Protein AF-A0A351KXT5-F1 (afdb_monomer_lite)

pLDDT: mean 73.85, std 16.37, range [39.62, 94.12]

Sequence (131 aa):
LTTNKRGELMVVEDRQKQLNLEVGDETGFSTGLQVPLRREYKAIRRGQIAEMMVMSNKPDLSRINKVSDIFIPDLDLWVSDYPYLRRDEFADISRELQPAPEREREPRRGKRYSKGDAARTRKPRTTEENW

Structure (mmCIF, N/CA/C/O backbone):
data_AF-A0A351KXT5-F1
#
_entry.id   AF-A0A351KXT5-F1
#
loop_
_atom_site.group_PDB
_atom_site.id
_atom_site.type_symbol
_atom_site.label_atom_id
_atom_site.label_alt_id
_atom_site.label_comp_id
_atom_site.label_asym_id
_atom_site.label_entity_id
_atom_site.label_seq_id
_atom_site.pdbx_PDB_ins_code
_atom_site.Cartn_x
_atom_site.Cartn_y
_atom_site.Cartn_z
_atom_site.occupancy
_atom_site.B_iso_or_equiv
_atom_site.auth_seq_id
_atom_site.auth_comp_id
_atom_site.auth_asym_id
_atom_site.auth_atom_id
_atom_site.pdbx_PDB_model_num
ATOM 1 N N . LEU A 1 1 ? -31.866 1.186 -1.141 1.00 54.69 1 LEU A N 1
ATOM 2 C CA . LEU A 1 1 ? -33.074 1.591 -0.385 1.00 54.69 1 LEU A CA 1
ATOM 3 C C . LEU A 1 1 ? -33.848 0.326 -0.087 1.00 54.69 1 LEU A C 1
ATOM 5 O O . LEU A 1 1 ? -34.100 -0.421 -1.024 1.00 54.69 1 LEU A O 1
ATOM 9 N N . THR A 1 2 ? -34.135 0.043 1.179 1.00 68.44 2 THR A N 1
ATOM 10 C CA . THR A 1 2 ? -34.960 -1.114 1.550 1.00 68.44 2 THR A CA 1
ATOM 11 C C . THR A 1 2 ? -36.262 -0.591 2.138 1.00 68.44 2 THR A C 1
ATOM 13 O O . THR A 1 2 ? -36.244 0.395 2.869 1.00 68.44 2 THR A O 1
ATOM 16 N N . THR A 1 3 ? -37.395 -1.193 1.800 1.00 57.78 3 THR A N 1
ATOM 17 C CA . THR A 1 3 ? -38.702 -0.745 2.297 1.00 57.78 3 THR A CA 1
ATOM 18 C C . THR A 1 3 ? -39.089 -1.601 3.495 1.00 57.78 3 THR A C 1
ATOM 20 O O . THR A 1 3 ? -39.014 -2.829 3.428 1.00 57.78 3 THR A O 1
ATOM 23 N N . ASN A 1 4 ? -39.473 -0.981 4.614 1.00 73.81 4 ASN A N 1
ATOM 24 C CA . ASN A 1 4 ? -39.941 -1.745 5.773 1.00 73.81 4 ASN A CA 1
ATOM 25 C C . ASN A 1 4 ? -41.344 -2.339 5.512 1.00 73.81 4 ASN A C 1
ATOM 27 O O . ASN A 1 4 ? -42.015 -1.995 4.540 1.00 73.81 4 ASN A O 1
ATOM 31 N N . LYS A 1 5 ? -41.834 -3.216 6.401 1.00 78.12 5 LYS A N 1
ATOM 32 C CA . LYS A 1 5 ? -43.159 -3.866 6.264 1.00 78.12 5 LYS A CA 1
ATOM 33 C C . LYS A 1 5 ? -44.354 -2.888 6.231 1.00 78.12 5 LYS A C 1
ATOM 35 O O . LYS A 1 5 ? -45.479 -3.336 6.043 1.00 78.12 5 LYS A O 1
ATOM 40 N N . ARG A 1 6 ? -44.129 -1.586 6.443 1.00 79.62 6 ARG A N 1
ATOM 41 C CA . ARG A 1 6 ? -45.138 -0.515 6.427 1.00 79.62 6 ARG A CA 1
ATOM 42 C C . ARG A 1 6 ? -45.055 0.386 5.188 1.00 79.62 6 ARG A C 1
ATOM 44 O O . ARG A 1 6 ? -45.843 1.316 5.086 1.00 79.62 6 ARG A O 1
ATOM 51 N N . GLY A 1 7 ? -44.156 0.110 4.241 1.00 72.00 7 GLY A N 1
ATOM 52 C CA . GLY A 1 7 ? -44.049 0.890 3.002 1.00 72.00 7 GLY A CA 1
ATOM 53 C C . GLY A 1 7 ? -43.153 2.128 3.100 1.00 72.00 7 GLY A C 1
ATOM 54 O O . GLY A 1 7 ? -43.088 2.902 2.149 1.00 72.00 7 GLY A O 1
ATOM 55 N N . GLU A 1 8 ? -42.439 2.322 4.211 1.00 82.00 8 GLU A N 1
ATOM 56 C CA . GLU A 1 8 ? -41.533 3.460 4.379 1.00 82.00 8 GLU A CA 1
ATOM 57 C C . GLU A 1 8 ? -40.159 3.143 3.778 1.00 82.00 8 GLU A C 1
ATOM 59 O O . GLU A 1 8 ? -39.590 2.067 4.008 1.00 82.00 8 GLU A O 1
ATOM 64 N N . LEU A 1 9 ? -39.614 4.097 3.020 1.00 74.88 9 LEU A N 1
ATOM 65 C CA . LEU A 1 9 ? -38.265 4.019 2.471 1.00 74.88 9 LEU A CA 1
ATOM 66 C C . LEU A 1 9 ? -37.244 4.109 3.606 1.00 74.88 9 LEU A C 1
ATOM 68 O O . LEU A 1 9 ? -37.090 5.149 4.242 1.00 74.88 9 LEU A O 1
ATOM 72 N N . MET A 1 10 ? -36.511 3.024 3.828 1.00 74.31 10 MET A N 1
ATOM 73 C CA . MET A 1 10 ? -35.410 2.978 4.776 1.00 74.31 10 MET A CA 1
ATOM 74 C C . MET A 1 10 ? -34.086 3.085 4.005 1.00 74.31 10 MET A C 1
ATOM 76 O O . MET A 1 10 ? -33.745 2.255 3.148 1.00 74.31 10 MET A O 1
ATOM 80 N N . VAL A 1 11 ? -33.332 4.147 4.290 1.00 71.38 11 VAL A N 1
ATOM 81 C CA . VAL A 1 11 ? -31.944 4.295 3.843 1.00 71.38 11 VAL A CA 1
ATOM 82 C C . VAL A 1 11 ? -31.084 3.477 4.801 1.00 71.38 11 VAL A C 1
ATOM 84 O O . VAL A 1 11 ? -30.852 3.883 5.934 1.00 71.38 11 VAL A O 1
ATOM 87 N N . VAL A 1 12 ? -30.655 2.294 4.366 1.00 70.94 12 VAL A N 1
ATOM 88 C CA . VAL A 1 12 ? -29.655 1.504 5.091 1.00 70.94 12 VAL A CA 1
ATOM 89 C C . VAL A 1 12 ? -28.292 1.913 4.550 1.00 70.94 12 VAL A C 1
ATOM 91 O O . VAL A 1 12 ? -27.997 1.673 3.380 1.00 70.94 12 VAL A O 1
ATOM 94 N N . GLU A 1 13 ? -27.498 2.579 5.382 1.00 65.19 13 GLU A N 1
ATOM 95 C CA . GLU A 1 13 ? -26.124 2.963 5.066 1.00 65.19 13 GLU A CA 1
ATOM 96 C C . GLU A 1 13 ? -25.174 1.859 5.559 1.00 65.19 13 GLU A C 1
ATOM 98 O O . GLU A 1 13 ? -25.046 1.643 6.764 1.00 65.19 13 GLU A O 1
ATOM 103 N N . ASP A 1 14 ? -24.525 1.140 4.638 1.00 69.00 14 ASP A N 1
ATOM 104 C CA . ASP A 1 14 ? -23.495 0.147 4.970 1.00 69.00 14 ASP A CA 1
ATOM 105 C C . ASP A 1 14 ? -22.116 0.822 5.007 1.00 69.00 14 ASP A C 1
ATOM 107 O O . ASP A 1 14 ? -21.494 1.086 3.976 1.00 69.00 14 ASP A O 1
ATOM 111 N N . ARG A 1 15 ? -21.651 1.164 6.214 1.00 74.44 15 ARG A N 1
ATOM 112 C CA . ARG A 1 15 ? -20.331 1.774 6.425 1.00 74.44 15 ARG A CA 1
ATOM 113 C C . ARG A 1 15 ? -19.273 0.696 6.623 1.00 74.44 15 ARG A C 1
ATOM 115 O O . ARG A 1 15 ? -19.028 0.249 7.746 1.00 74.44 15 ARG A O 1
ATOM 122 N N . GLN A 1 16 ? -18.578 0.340 5.549 1.00 77.31 16 GLN A N 1
ATOM 123 C CA . GLN A 1 16 ? -17.414 -0.540 5.626 1.00 77.31 16 GLN A CA 1
ATOM 124 C C . GLN A 1 16 ? -16.145 0.241 5.985 1.00 77.31 16 GLN A C 1
ATOM 126 O O . GLN A 1 16 ? -15.812 1.250 5.364 1.00 77.31 16 GLN A O 1
ATOM 131 N N . LYS A 1 17 ? -15.400 -0.243 6.985 1.00 85.88 17 LYS A N 1
ATOM 132 C CA . LYS A 1 17 ? -14.074 0.300 7.306 1.00 85.88 17 LYS A CA 1
ATOM 133 C C . LYS A 1 17 ? -13.072 -0.173 6.258 1.00 85.88 17 LYS A C 1
ATOM 135 O O . LYS A 1 17 ? -12.915 -1.374 6.063 1.00 85.88 17 LYS A O 1
ATOM 140 N N . GLN A 1 18 ? -12.383 0.774 5.635 1.00 89.25 18 GLN A N 1
ATOM 141 C CA . GLN A 1 18 ? -11.336 0.530 4.646 1.00 89.25 18 GLN A CA 1
ATOM 142 C C . GLN A 1 18 ? -9.967 0.887 5.238 1.00 89.25 18 GLN A C 1
ATOM 144 O O . GLN A 1 18 ? -9.854 1.790 6.070 1.00 89.25 18 GLN A O 1
ATOM 149 N N . LEU A 1 19 ? -8.937 0.169 4.811 1.00 89.94 19 LEU A N 1
ATOM 150 C CA . LEU A 1 19 ? -7.534 0.494 5.012 1.00 89.94 19 LEU A CA 1
ATOM 151 C C . LEU A 1 19 ? -6.996 1.098 3.716 1.00 89.94 19 LEU A C 1
ATOM 153 O O . LEU A 1 19 ? -7.136 0.483 2.662 1.00 89.94 19 LEU A O 1
ATOM 157 N N . ASN A 1 20 ? -6.351 2.259 3.812 1.00 91.44 20 ASN A N 1
ATOM 158 C CA . ASN A 1 20 ? -5.627 2.868 2.701 1.00 91.44 20 ASN A CA 1
ATOM 159 C C . ASN A 1 20 ? -4.132 2.654 2.935 1.00 91.44 20 ASN A C 1
ATOM 161 O O . ASN A 1 20 ? -3.590 3.155 3.924 1.00 91.44 20 ASN A O 1
ATOM 165 N N . LEU A 1 21 ? -3.485 1.909 2.047 1.00 91.12 21 LEU A N 1
ATOM 166 C CA . LEU A 1 21 ? -2.037 1.763 2.016 1.00 91.12 21 LEU A CA 1
ATOM 167 C C . LEU A 1 21 ? -1.481 2.596 0.879 1.00 91.12 21 LEU A C 1
ATOM 169 O O . LEU A 1 21 ? -1.996 2.541 -0.231 1.00 91.12 21 LEU A O 1
ATOM 173 N N . GLU A 1 22 ? -0.427 3.342 1.171 1.00 91.88 22 GLU A N 1
ATOM 174 C CA . GLU A 1 22 ? 0.371 4.052 0.184 1.00 91.88 22 GLU A CA 1
ATOM 175 C C . GLU A 1 22 ? 1.776 3.473 0.251 1.00 91.88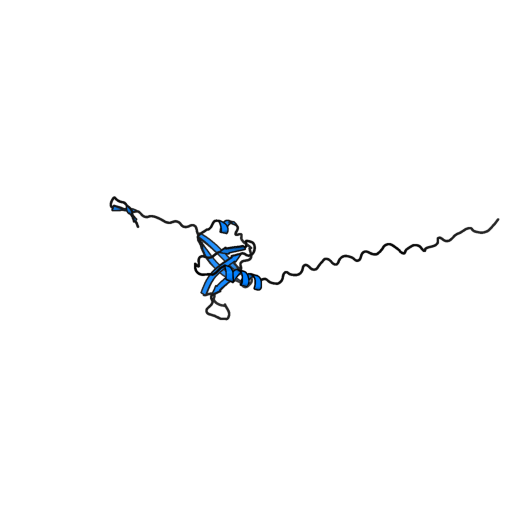 22 GLU A C 1
ATOM 177 O O . GLU A 1 22 ? 2.365 3.385 1.332 1.00 91.88 22 GLU A O 1
ATOM 182 N N . VAL A 1 23 ? 2.275 3.032 -0.896 1.00 90.44 23 VAL A N 1
ATOM 183 C CA . VAL A 1 23 ? 3.614 2.476 -1.045 1.00 90.44 23 VAL A CA 1
ATOM 184 C C . VAL A 1 23 ? 4.334 3.314 -2.080 1.00 90.44 23 VAL A C 1
ATOM 186 O O . VAL A 1 23 ? 3.767 3.643 -3.123 1.00 90.44 23 VAL A O 1
ATOM 189 N N . GLY A 1 24 ? 5.576 3.662 -1.782 1.00 89.38 24 GLY A N 1
ATOM 190 C CA . GLY A 1 24 ? 6.448 4.327 -2.727 1.00 89.38 24 GLY A CA 1
ATOM 191 C C . GLY A 1 24 ? 7.860 3.787 -2.642 1.00 89.38 24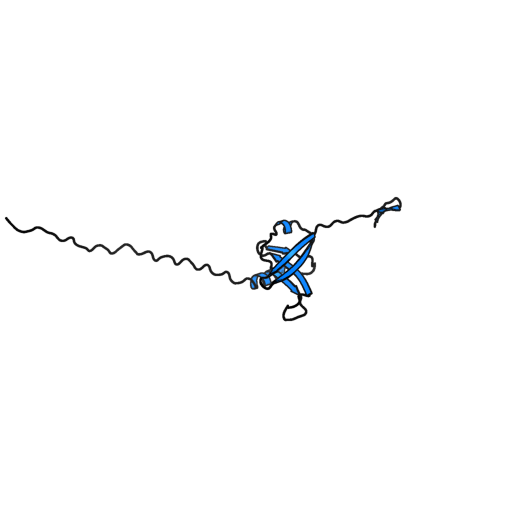 GLY A C 1
ATOM 192 O O . GLY A 1 24 ? 8.217 3.113 -1.674 1.00 89.38 24 GLY A O 1
ATOM 193 N N . ASP A 1 25 ? 8.637 4.081 -3.673 1.00 87.94 25 ASP A N 1
ATOM 194 C CA . ASP A 1 25 ? 10.039 3.703 -3.766 1.00 87.94 25 ASP A CA 1
ATOM 195 C C . ASP A 1 25 ? 10.961 4.931 -3.807 1.00 87.94 25 ASP A C 1
ATOM 197 O O . ASP A 1 25 ? 10.527 6.087 -3.791 1.00 87.94 25 ASP A O 1
ATOM 201 N N . GLU A 1 26 ? 12.265 4.674 -3.851 1.00 88.25 26 GLU A N 1
ATOM 202 C CA . GLU A 1 26 ? 13.298 5.713 -3.889 1.00 88.25 26 GLU A CA 1
ATOM 203 C C . GLU A 1 26 ? 13.354 6.462 -5.231 1.00 88.25 26 GLU A C 1
ATOM 205 O O . GLU A 1 26 ? 13.948 7.537 -5.316 1.00 88.25 26 GLU A O 1
ATOM 210 N N . THR A 1 27 ? 12.726 5.929 -6.284 1.00 84.06 27 THR A N 1
ATOM 211 C CA . THR A 1 27 ? 12.690 6.546 -7.619 1.00 84.06 27 THR A CA 1
ATOM 212 C C . THR A 1 27 ? 11.597 7.609 -7.746 1.00 84.06 27 THR A C 1
ATOM 214 O O . THR A 1 27 ? 11.556 8.343 -8.735 1.00 84.06 27 THR A O 1
ATOM 217 N N . GLY A 1 28 ? 10.739 7.728 -6.726 1.00 82.44 28 GLY A N 1
ATOM 218 C CA . GLY A 1 28 ? 9.604 8.645 -6.699 1.00 82.44 28 GLY A CA 1
ATOM 219 C C . GLY A 1 28 ? 8.310 8.035 -7.237 1.00 82.44 28 GLY A C 1
ATOM 220 O O . GLY A 1 28 ? 7.335 8.764 -7.429 1.00 82.44 28 GLY A O 1
ATOM 221 N N . PHE A 1 29 ? 8.267 6.721 -7.476 1.00 84.19 29 PHE A N 1
ATOM 222 C CA . PHE A 1 29 ? 7.013 6.025 -7.735 1.00 84.19 29 PHE A CA 1
ATOM 223 C C . PHE A 1 29 ? 6.188 5.975 -6.447 1.00 84.19 29 PHE A C 1
ATOM 225 O O . PHE A 1 29 ? 6.712 5.669 -5.377 1.00 84.19 29 PHE A O 1
ATOM 232 N N . SER A 1 30 ? 4.888 6.255 -6.547 1.00 87.38 30 SER A N 1
ATOM 233 C CA . SER A 1 30 ? 3.938 6.041 -5.460 1.00 87.38 30 SER A CA 1
ATOM 234 C C . SER A 1 30 ? 2.631 5.464 -5.985 1.00 87.38 30 SER A C 1
ATOM 236 O O . SER A 1 30 ? 2.161 5.782 -7.082 1.00 87.38 30 SER A O 1
ATOM 238 N N . THR A 1 31 ? 2.036 4.574 -5.202 1.00 87.12 31 THR A N 1
ATOM 239 C CA . THR A 1 31 ? 0.762 3.950 -5.534 1.00 87.12 31 THR A CA 1
ATOM 240 C C . THR A 1 31 ? -0.022 3.605 -4.276 1.00 87.12 31 THR A C 1
ATOM 242 O O . THR A 1 31 ? 0.540 3.435 -3.192 1.00 87.12 31 THR A O 1
ATOM 245 N N . GLY A 1 32 ? -1.343 3.535 -4.421 1.00 87.94 32 GLY A N 1
ATOM 246 C CA . GLY A 1 32 ? -2.268 3.297 -3.324 1.00 87.94 32 GLY A CA 1
ATOM 247 C C . GLY A 1 32 ? -3.078 2.024 -3.522 1.00 87.94 32 GLY A C 1
ATOM 248 O O . GLY A 1 32 ? -3.530 1.741 -4.632 1.00 87.94 32 GLY A O 1
ATOM 249 N N . LEU A 1 33 ? -3.316 1.294 -2.434 1.00 87.94 33 LEU A N 1
ATOM 250 C CA . LEU A 1 33 ? -4.251 0.175 -2.387 1.00 87.94 33 LEU A CA 1
ATOM 251 C C . LEU A 1 33 ? -5.267 0.404 -1.266 1.00 87.94 33 LEU A C 1
ATOM 253 O O . LEU A 1 33 ? -4.898 0.647 -0.114 1.00 87.94 33 LEU A O 1
ATOM 257 N N . GLN A 1 34 ? -6.550 0.314 -1.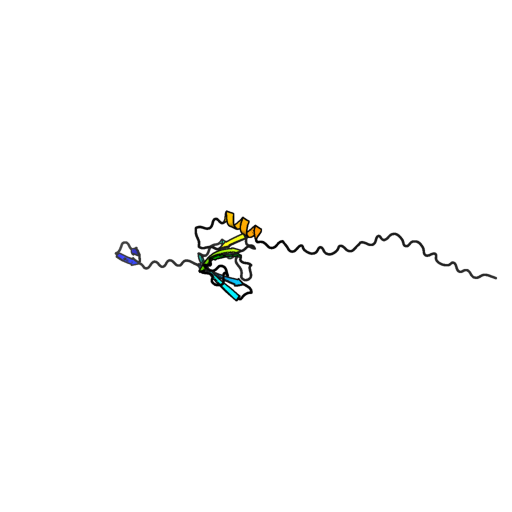608 1.00 89.69 34 GLN A N 1
ATOM 258 C CA . GLN A 1 34 ? -7.644 0.391 -0.650 1.00 89.69 34 GLN A CA 1
ATOM 259 C C . GLN A 1 34 ? -8.264 -0.992 -0.478 1.00 89.69 34 GLN A C 1
ATOM 261 O O . GLN A 1 34 ? -8.715 -1.590 -1.448 1.00 89.69 34 GLN A O 1
ATOM 266 N N . VAL A 1 35 ? -8.288 -1.497 0.754 1.00 89.19 35 VAL A N 1
ATOM 267 C CA . VAL A 1 35 ? -8.836 -2.825 1.060 1.00 89.19 35 VAL A CA 1
ATOM 268 C C . VAL A 1 35 ? -9.758 -2.788 2.276 1.00 89.19 35 VAL A C 1
ATOM 270 O O . VAL A 1 35 ? -9.534 -1.988 3.191 1.00 89.19 35 VAL A O 1
ATOM 273 N N . PRO A 1 36 ? -10.746 -3.695 2.380 1.00 89.25 36 PRO A N 1
ATOM 274 C CA . PRO A 1 36 ? -11.545 -3.823 3.592 1.00 89.25 36 PRO A CA 1
ATOM 275 C C . PRO A 1 36 ? -10.659 -4.099 4.811 1.00 89.25 36 PRO A C 1
ATOM 277 O O . PRO A 1 36 ? -9.792 -4.975 4.781 1.00 89.25 36 PRO A O 1
ATOM 280 N N . LEU A 1 37 ? -10.881 -3.370 5.904 1.00 89.12 37 LEU A N 1
ATOM 281 C CA . LEU A 1 37 ? -10.075 -3.490 7.115 1.00 89.12 37 LEU A CA 1
ATOM 282 C C . LEU A 1 37 ? -10.284 -4.862 7.775 1.00 89.12 37 LEU A C 1
ATOM 284 O O . LEU A 1 37 ? -11.381 -5.179 8.241 1.00 89.12 37 LEU A O 1
ATOM 288 N N . ARG A 1 38 ? -9.208 -5.647 7.886 1.00 89.56 38 ARG A N 1
ATOM 289 C CA . ARG A 1 38 ? -9.176 -6.935 8.598 1.00 89.56 38 ARG A CA 1
ATOM 290 C C . ARG A 1 38 ? -8.429 -6.821 9.921 1.00 89.56 38 ARG A C 1
ATOM 292 O O . ARG A 1 38 ? -7.685 -5.869 10.155 1.00 89.56 38 ARG A O 1
ATOM 299 N N . ARG A 1 39 ? -8.636 -7.792 10.817 1.00 89.88 39 ARG A N 1
ATOM 300 C CA . ARG A 1 39 ? -7.946 -7.815 12.117 1.00 89.88 39 ARG A CA 1
ATOM 301 C C . ARG A 1 39 ? -6.442 -8.005 11.950 1.00 89.88 39 ARG A C 1
ATOM 303 O O . ARG A 1 39 ? -5.701 -7.338 12.667 1.00 89.88 39 ARG A O 1
ATOM 310 N N . GLU A 1 40 ? -6.016 -8.843 11.003 1.00 89.25 40 GLU A N 1
ATOM 311 C CA . GLU A 1 40 ? -4.592 -9.071 10.717 1.00 89.25 40 GLU A CA 1
ATOM 312 C C . GLU A 1 40 ? -3.858 -7.776 10.323 1.00 89.25 40 GLU A C 1
ATOM 314 O O . GLU A 1 40 ? -2.714 -7.558 10.711 1.00 89.25 40 GLU A O 1
ATOM 319 N N . TYR A 1 41 ? -4.543 -6.850 9.643 1.00 91.94 41 TYR A N 1
ATOM 320 C CA . TYR A 1 41 ? -3.942 -5.607 9.148 1.00 91.94 41 TYR A CA 1
ATOM 321 C C . TYR A 1 41 ? -3.592 -4.593 10.251 1.00 91.94 41 TYR A C 1
ATOM 323 O O . TYR A 1 41 ? -2.952 -3.581 9.982 1.00 91.94 41 TYR A O 1
ATOM 331 N N . LYS A 1 42 ? -3.973 -4.843 11.511 1.00 91.12 42 LYS A N 1
ATOM 332 C CA . LYS A 1 42 ? -3.647 -3.955 12.643 1.00 91.12 42 LYS A CA 1
ATOM 333 C C . LYS A 1 42 ? -2.152 -3.869 12.952 1.00 91.12 42 LYS A C 1
ATOM 335 O O . LYS A 1 42 ? -1.739 -2.923 13.618 1.00 91.12 42 LYS A O 1
ATOM 340 N N . ALA A 1 43 ? -1.370 -4.863 12.538 1.00 92.75 43 ALA A N 1
ATOM 341 C CA . ALA A 1 43 ? 0.070 -4.890 12.774 1.00 92.75 43 ALA A CA 1
ATOM 342 C C . ALA A 1 43 ? 0.857 -3.996 11.801 1.00 92.75 43 ALA A C 1
ATOM 344 O O . ALA A 1 43 ? 2.022 -3.711 12.073 1.00 92.75 43 ALA A O 1
ATOM 345 N N . ILE A 1 44 ? 0.226 -3.531 10.714 1.00 94.00 44 ILE A N 1
ATOM 346 C CA . ILE A 1 44 ? 0.874 -2.741 9.663 1.00 94.00 44 ILE A CA 1
ATOM 347 C C . ILE A 1 44 ? 1.272 -1.364 10.193 1.00 94.00 44 ILE A C 1
ATOM 349 O O . ILE A 1 44 ? 0.475 -0.658 10.820 1.00 94.00 44 ILE A O 1
ATOM 353 N N . ARG A 1 45 ? 2.516 -0.970 9.921 1.00 94.12 45 ARG A N 1
ATOM 354 C CA . ARG A 1 45 ? 3.103 0.308 10.331 1.00 94.12 45 ARG A CA 1
ATOM 355 C C . ARG A 1 45 ? 3.799 0.977 9.152 1.00 94.12 45 ARG A C 1
ATOM 357 O O . ARG A 1 45 ? 4.242 0.329 8.211 1.00 94.12 45 ARG A O 1
ATOM 364 N N . ARG A 1 46 ? 3.912 2.304 9.222 1.00 92.44 46 ARG A N 1
ATOM 365 C CA . ARG A 1 46 ? 4.678 3.085 8.241 1.00 92.44 46 ARG A CA 1
ATOM 366 C C . ARG A 1 46 ? 6.155 2.685 8.292 1.00 92.44 46 ARG A C 1
ATOM 368 O O . ARG A 1 46 ? 6.677 2.444 9.378 1.00 92.44 46 ARG A O 1
ATOM 375 N N . GLY A 1 47 ? 6.804 2.672 7.130 1.00 91.75 47 GLY A N 1
ATOM 376 C CA . GLY A 1 47 ? 8.226 2.344 6.988 1.00 91.75 47 GLY A CA 1
ATOM 377 C C . GLY A 1 47 ? 8.535 0.852 6.861 1.00 91.75 47 GLY A C 1
ATOM 378 O O . GLY A 1 47 ? 9.702 0.506 6.731 1.00 91.75 47 GLY A O 1
ATOM 379 N N . GLN A 1 48 ? 7.526 -0.023 6.889 1.00 93.75 48 GLN A N 1
ATOM 380 C CA . GLN A 1 48 ? 7.728 -1.432 6.556 1.00 93.75 48 GLN A CA 1
ATOM 381 C C . GLN A 1 48 ? 7.999 -1.593 5.063 1.00 93.75 48 GLN A C 1
ATOM 383 O O . GLN A 1 48 ? 7.409 -0.888 4.240 1.00 93.75 48 GLN A O 1
ATOM 388 N N . ILE A 1 49 ? 8.871 -2.544 4.735 1.00 92.69 49 ILE A N 1
ATOM 389 C CA . ILE A 1 49 ? 9.111 -2.942 3.351 1.00 92.69 49 ILE A CA 1
ATOM 390 C C . ILE A 1 49 ? 7.854 -3.642 2.836 1.00 92.69 49 ILE A C 1
ATOM 392 O O . ILE A 1 49 ? 7.250 -4.460 3.534 1.00 92.69 49 ILE A O 1
ATOM 396 N N . ALA A 1 50 ? 7.455 -3.292 1.619 1.00 92.31 50 ALA A N 1
ATOM 397 C CA . ALA A 1 50 ? 6.295 -3.856 0.959 1.00 92.31 50 ALA A CA 1
ATOM 398 C C . ALA A 1 50 ? 6.694 -4.335 -0.438 1.00 92.31 50 ALA A C 1
ATOM 400 O O . ALA A 1 50 ? 7.246 -3.578 -1.233 1.00 92.31 50 ALA A O 1
ATOM 401 N N . GLU A 1 51 ? 6.393 -5.592 -0.731 1.00 91.62 51 GLU A N 1
ATOM 402 C CA . GLU A 1 51 ? 6.538 -6.194 -2.051 1.00 91.62 51 GLU A CA 1
ATOM 403 C C . GLU A 1 51 ? 5.181 -6.147 -2.752 1.00 91.62 51 GLU A C 1
ATOM 405 O O . GLU A 1 51 ? 4.151 -6.431 -2.141 1.00 91.62 51 GLU A O 1
ATOM 410 N N . MET A 1 52 ? 5.144 -5.753 -4.024 1.00 88.31 52 MET A N 1
ATOM 411 C CA . MET A 1 52 ? 3.886 -5.467 -4.717 1.00 88.31 52 MET A CA 1
ATOM 412 C C . MET A 1 52 ? 3.767 -6.231 -6.024 1.00 88.31 52 MET A C 1
ATOM 414 O O . MET A 1 52 ? 4.716 -6.310 -6.802 1.00 88.31 52 MET A O 1
ATOM 418 N N . MET A 1 53 ? 2.555 -6.697 -6.317 1.00 85.81 53 MET A N 1
ATOM 419 C CA . MET A 1 53 ? 2.208 -7.200 -7.638 1.00 85.81 53 MET A CA 1
ATOM 420 C C . MET A 1 53 ? 1.610 -6.075 -8.484 1.00 85.81 53 MET A C 1
ATOM 422 O O . MET A 1 53 ? 0.504 -5.586 -8.227 1.00 85.81 53 MET A O 1
ATOM 426 N N . VAL A 1 54 ? 2.366 -5.669 -9.505 1.00 85.56 54 VAL A N 1
ATOM 427 C CA . VAL A 1 54 ? 2.006 -4.595 -10.434 1.00 85.56 54 VAL A CA 1
ATOM 428 C C . VAL A 1 54 ? 1.759 -5.146 -11.835 1.00 85.56 54 VAL A C 1
ATOM 430 O O . VAL A 1 54 ? 2.437 -6.058 -12.300 1.00 85.56 54 VAL A O 1
ATOM 433 N N . MET A 1 55 ? 0.780 -4.580 -12.530 1.00 85.12 55 MET A N 1
ATOM 434 C CA . MET A 1 55 ? 0.447 -4.917 -13.911 1.00 85.12 55 MET A CA 1
ATOM 435 C C . MET A 1 55 ? 0.693 -3.689 -14.776 1.00 85.12 55 MET A C 1
ATOM 437 O O . MET A 1 55 ? 0.133 -2.622 -14.510 1.00 85.12 55 MET A O 1
ATOM 441 N N . SER A 1 56 ? 1.503 -3.841 -15.820 1.00 84.50 56 SER A N 1
ATOM 442 C CA . SER A 1 56 ? 1.768 -2.801 -16.811 1.00 84.50 56 SER A CA 1
ATOM 443 C C . SER A 1 56 ? 1.532 -3.336 -18.217 1.00 84.50 56 SER A C 1
ATOM 445 O O . SER A 1 56 ? 1.841 -4.482 -18.527 1.00 84.50 56 SER A O 1
ATOM 447 N N . ASN A 1 57 ? 0.998 -2.485 -19.085 1.00 86.06 57 ASN A N 1
ATOM 448 C CA . ASN A 1 57 ? 0.928 -2.714 -20.519 1.00 86.06 57 ASN A CA 1
ATOM 449 C C . ASN A 1 57 ? 2.199 -2.257 -21.249 1.00 86.06 57 ASN A C 1
ATOM 451 O O . ASN A 1 57 ? 2.262 -2.365 -22.474 1.00 86.06 57 ASN A O 1
ATOM 455 N N . LYS A 1 58 ? 3.191 -1.734 -20.520 1.00 84.69 58 LYS A N 1
ATOM 456 C CA . LYS A 1 58 ? 4.494 -1.368 -21.055 1.00 84.69 58 LYS A CA 1
ATOM 457 C C . LYS A 1 58 ? 5.595 -2.241 -20.449 1.00 84.69 58 LYS A C 1
ATOM 459 O O . LYS A 1 58 ? 5.603 -2.459 -19.240 1.00 84.69 58 LYS A O 1
ATOM 464 N N . PRO A 1 59 ? 6.567 -2.685 -21.262 1.00 80.88 59 PRO A N 1
ATOM 465 C CA . PRO A 1 59 ? 7.684 -3.492 -20.773 1.00 80.88 59 PRO A CA 1
ATOM 466 C C . PRO A 1 59 ? 8.628 -2.703 -19.857 1.00 80.88 59 PRO A C 1
ATOM 468 O O . PRO A 1 59 ? 9.320 -3.296 -19.042 1.00 80.88 59 PRO A O 1
ATOM 471 N N . ASP A 1 60 ? 8.649 -1.374 -19.980 1.00 82.25 60 ASP A N 1
ATOM 472 C CA . ASP A 1 60 ? 9.485 -0.488 -19.166 1.00 82.25 60 ASP A CA 1
ATOM 473 C C . ASP A 1 60 ? 8.885 -0.172 -17.786 1.00 82.25 60 ASP A C 1
ATOM 475 O O . ASP A 1 60 ? 9.489 0.582 -17.029 1.00 82.25 60 ASP A O 1
ATOM 479 N N . LEU A 1 61 ? 7.688 -0.691 -17.474 1.00 77.00 61 LEU A N 1
ATOM 480 C CA . LEU A 1 61 ? 6.928 -0.410 -16.249 1.00 77.00 61 LEU A CA 1
ATOM 481 C C . LEU A 1 61 ? 6.705 1.091 -15.967 1.00 77.00 61 LEU A C 1
ATOM 483 O O . LEU A 1 61 ? 6.210 1.448 -14.901 1.00 77.00 61 LEU A O 1
ATOM 487 N N . SER A 1 62 ? 6.963 1.977 -16.939 1.00 79.00 62 SER A N 1
ATOM 488 C CA . SER A 1 62 ? 6.833 3.437 -16.789 1.00 79.00 62 SER A CA 1
ATOM 489 C C . SER A 1 62 ? 5.407 3.873 -16.467 1.00 79.00 62 SER A C 1
ATOM 491 O O . SER A 1 62 ? 5.164 4.975 -15.978 1.00 79.00 62 SER A O 1
ATOM 493 N N . ARG A 1 63 ? 4.437 3.009 -16.776 1.00 81.81 63 ARG A N 1
ATOM 494 C CA . ARG A 1 63 ? 3.036 3.180 -16.423 1.00 81.81 63 ARG A CA 1
ATOM 495 C C . ARG A 1 63 ? 2.518 1.912 -15.770 1.00 81.81 63 ARG A C 1
ATOM 497 O O . ARG A 1 63 ? 2.332 0.906 -16.448 1.00 81.81 63 ARG A O 1
ATOM 504 N N . ILE A 1 64 ? 2.185 1.988 -14.491 1.00 84.06 64 ILE A N 1
ATOM 505 C CA . ILE A 1 64 ? 1.483 0.910 -13.798 1.00 84.06 64 ILE A CA 1
ATOM 506 C C . ILE A 1 64 ? -0.021 1.059 -14.049 1.00 84.06 64 ILE A C 1
ATOM 508 O O . ILE A 1 64 ? -0.615 2.095 -13.759 1.00 84.06 64 ILE A O 1
ATOM 512 N N . ASN A 1 65 ? -0.641 0.041 -14.646 1.00 82.44 65 ASN A N 1
ATOM 513 C CA . ASN A 1 65 ? -2.080 0.010 -14.910 1.00 82.44 65 ASN A CA 1
ATOM 514 C C . ASN A 1 65 ? -2.873 -0.396 -13.674 1.00 82.44 65 ASN A C 1
ATOM 516 O O . ASN A 1 65 ? -3.979 0.103 -13.472 1.00 82.44 65 ASN A O 1
ATOM 520 N N . LYS A 1 66 ? -2.339 -1.335 -12.891 1.00 82.31 66 LYS A N 1
ATOM 521 C CA . LYS A 1 66 ? -3.011 -1.858 -11.708 1.00 82.31 66 LYS A CA 1
ATOM 522 C C . LYS A 1 66 ? -2.010 -2.406 -10.700 1.00 82.31 66 LYS A C 1
ATOM 524 O O . LYS A 1 66 ? -0.977 -2.945 -11.081 1.00 82.31 66 LYS A O 1
ATOM 529 N N . VAL A 1 67 ? -2.378 -2.304 -9.432 1.00 84.25 67 VAL A N 1
ATOM 530 C CA . VAL A 1 67 ? -1.783 -3.026 -8.308 1.00 84.25 67 VAL A CA 1
ATOM 531 C C . VAL A 1 67 ? -2.849 -3.981 -7.785 1.00 84.25 67 VAL A C 1
ATOM 533 O O . VAL A 1 67 ? -4.004 -3.567 -7.658 1.00 84.25 67 VAL A O 1
ATOM 536 N N . SER A 1 68 ? -2.508 -5.245 -7.537 1.00 81.12 68 SER A N 1
ATOM 537 C CA . SER A 1 68 ? -3.478 -6.235 -7.040 1.00 81.12 68 SER A CA 1
ATOM 538 C C . SER A 1 68 ? -3.221 -6.665 -5.601 1.00 81.12 68 SER A C 1
ATOM 540 O O . SER A 1 68 ? -4.160 -6.755 -4.811 1.00 81.12 68 SER A O 1
ATOM 542 N N . ASP A 1 69 ? -1.962 -6.910 -5.247 1.00 86.69 69 ASP A N 1
ATOM 543 C CA . ASP A 1 69 ? -1.606 -7.512 -3.970 1.00 86.69 69 ASP A CA 1
ATOM 544 C C . ASP A 1 69 ? -0.321 -6.885 -3.421 1.00 86.69 69 ASP A C 1
ATOM 546 O O . ASP A 1 69 ? 0.590 -6.533 -4.177 1.00 86.69 69 ASP A O 1
ATOM 550 N N . ILE A 1 70 ? -0.270 -6.742 -2.097 1.00 91.44 70 ILE A N 1
ATOM 551 C CA . ILE A 1 70 ? 0.887 -6.256 -1.348 1.00 91.44 70 ILE A CA 1
ATOM 552 C C . ILE A 1 70 ? 1.260 -7.312 -0.312 1.00 91.44 70 ILE A C 1
ATOM 554 O O . ILE A 1 70 ? 0.422 -7.711 0.498 1.00 91.44 70 ILE A O 1
ATOM 558 N N . PHE A 1 71 ? 2.515 -7.736 -0.312 1.00 91.94 71 PHE A N 1
ATOM 559 C CA . PHE A 1 71 ? 3.093 -8.594 0.706 1.00 91.94 71 PHE A CA 1
ATOM 560 C C . PHE A 1 71 ? 3.990 -7.766 1.629 1.00 91.94 71 PHE A C 1
ATOM 562 O O . PHE A 1 71 ? 4.795 -6.962 1.165 1.00 91.94 71 PHE A O 1
ATOM 569 N N . ILE A 1 72 ? 3.825 -7.931 2.942 1.00 93.94 72 ILE A N 1
ATOM 570 C CA . ILE A 1 72 ? 4.652 -7.284 3.967 1.00 93.94 72 ILE A CA 1
ATOM 571 C C . ILE A 1 72 ? 5.495 -8.382 4.629 1.00 93.94 72 ILE A C 1
ATOM 573 O O . ILE A 1 72 ? 4.971 -9.078 5.509 1.00 93.94 72 ILE A O 1
ATOM 577 N N . PRO A 1 73 ? 6.773 -8.545 4.233 1.00 92.06 73 PRO A N 1
ATOM 578 C CA . PRO A 1 73 ? 7.607 -9.663 4.675 1.00 92.06 73 PRO A CA 1
ATOM 579 C C . PRO A 1 73 ? 7.775 -9.730 6.194 1.00 92.06 73 PRO A C 1
ATOM 581 O O . PRO A 1 73 ? 7.632 -10.797 6.784 1.00 92.06 73 PRO A O 1
ATOM 584 N N . ASP A 1 74 ? 7.972 -8.579 6.844 1.00 91.56 74 ASP A N 1
ATOM 585 C CA . ASP A 1 74 ? 8.160 -8.482 8.301 1.00 91.56 74 ASP A CA 1
ATOM 586 C C . ASP A 1 74 ? 6.987 -9.051 9.115 1.00 91.56 74 ASP A C 1
ATOM 588 O O . ASP A 1 74 ? 7.135 -9.365 10.296 1.00 91.56 74 ASP A O 1
ATOM 592 N N . LEU A 1 75 ? 5.799 -9.125 8.508 1.00 92.44 75 LEU A N 1
ATOM 593 C CA . LEU A 1 75 ? 4.569 -9.590 9.144 1.00 92.44 75 LEU A CA 1
ATOM 594 C C . LEU A 1 75 ? 4.066 -10.919 8.573 1.00 92.44 75 LEU A C 1
ATOM 596 O O . LEU A 1 75 ? 3.041 -11.401 9.054 1.00 92.44 75 LEU A O 1
ATOM 600 N N . ASP A 1 76 ? 4.731 -11.464 7.547 1.00 90.25 76 ASP A N 1
ATOM 601 C CA . ASP A 1 76 ? 4.232 -12.573 6.721 1.00 90.25 76 ASP A CA 1
ATOM 602 C C . ASP A 1 76 ? 2.763 -12.358 6.301 1.00 90.25 76 ASP A C 1
ATOM 604 O O . ASP A 1 76 ? 1.885 -13.211 6.456 1.00 90.25 76 ASP A O 1
ATOM 608 N N . LEU A 1 77 ? 2.462 -11.132 5.853 1.00 91.31 77 LEU A N 1
ATOM 609 C CA . LEU A 1 77 ? 1.090 -10.656 5.706 1.00 91.31 77 LEU A CA 1
ATOM 610 C C . LEU A 1 77 ? 0.783 -10.222 4.279 1.00 91.31 77 LEU A C 1
ATOM 612 O O . LEU A 1 77 ? 1.418 -9.327 3.725 1.00 91.31 77 LEU A O 1
ATOM 616 N N . TRP A 1 78 ? -0.289 -10.795 3.742 1.00 90.25 78 TRP A N 1
ATOM 617 C CA . TRP A 1 78 ? -0.870 -10.414 2.463 1.00 90.25 78 TRP A CA 1
ATOM 618 C C . TRP A 1 78 ? -1.998 -9.408 2.630 1.00 90.25 78 TRP A C 1
ATOM 620 O O . TRP A 1 78 ? -2.989 -9.677 3.314 1.00 90.25 78 TRP A O 1
ATOM 630 N N . VAL A 1 79 ? -1.886 -8.290 1.924 1.00 89.75 79 VAL A N 1
ATOM 631 C CA . VAL A 1 79 ? -2.916 -7.265 1.819 1.00 89.75 79 VAL A CA 1
ATOM 632 C C . VAL A 1 79 ? -3.416 -7.212 0.382 1.00 89.75 79 VAL A C 1
ATOM 634 O O . VAL A 1 79 ? -2.719 -6.744 -0.514 1.00 89.75 79 VAL A O 1
ATOM 637 N N . SER A 1 80 ? -4.639 -7.694 0.160 1.00 86.00 80 SER A N 1
ATOM 638 C CA . SER A 1 80 ? -5.290 -7.604 -1.147 1.00 86.00 80 SER A CA 1
ATOM 639 C C . SER A 1 80 ? -6.810 -7.553 -1.067 1.00 86.00 80 SER A C 1
ATOM 641 O O . SER A 1 80 ? -7.422 -8.062 -0.119 1.00 86.00 80 SER A O 1
ATOM 643 N N . ASP A 1 81 ? -7.414 -6.917 -2.068 1.00 74.75 81 ASP A N 1
ATOM 644 C CA . ASP A 1 81 ? -8.850 -6.951 -2.354 1.00 74.75 81 ASP A CA 1
ATOM 645 C C . ASP A 1 81 ? -9.185 -7.886 -3.535 1.00 74.75 81 ASP A C 1
ATOM 647 O O . ASP A 1 81 ? -10.360 -8.075 -3.854 1.00 74.75 81 ASP A O 1
ATOM 651 N N . TYR A 1 82 ? -8.171 -8.504 -4.161 1.00 67.44 82 TYR A N 1
ATOM 652 C CA . TYR A 1 82 ? -8.318 -9.294 -5.381 1.00 67.44 82 TYR A CA 1
ATOM 653 C C . TYR A 1 82 ? -8.564 -10.791 -5.088 1.00 67.44 82 TYR A C 1
ATOM 655 O O . TYR A 1 82 ? -7.699 -11.468 -4.530 1.00 67.44 82 TYR A O 1
ATOM 663 N N . PRO A 1 83 ? -9.724 -11.362 -5.470 1.00 57.53 83 PRO A N 1
ATOM 664 C CA . PRO A 1 83 ? -10.153 -12.685 -5.001 1.00 57.53 83 PRO A CA 1
ATOM 665 C C . PRO A 1 83 ? -9.550 -13.887 -5.756 1.00 57.53 83 PRO A C 1
ATOM 667 O O . PRO A 1 83 ? -10.044 -15.000 -5.595 1.00 57.53 83 PRO A O 1
ATOM 670 N N . TYR A 1 84 ? -8.505 -13.698 -6.571 1.00 57.88 84 TYR A N 1
ATOM 671 C CA . TYR A 1 84 ? -8.030 -14.730 -7.508 1.00 57.88 84 TYR A CA 1
ATOM 672 C C . TYR A 1 84 ? -6.530 -15.066 -7.432 1.00 57.88 84 TYR A C 1
ATOM 674 O O . TYR A 1 84 ? -6.078 -15.912 -8.202 1.00 57.88 84 TYR A O 1
ATOM 682 N N . LEU A 1 85 ? -5.746 -14.454 -6.533 1.00 62.25 85 LEU A N 1
ATOM 683 C CA . LEU A 1 85 ? -4.327 -14.805 -6.390 1.00 62.25 85 LEU A CA 1
ATOM 684 C C . LEU A 1 85 ? -4.158 -16.062 -5.519 1.00 62.25 85 LEU A C 1
ATOM 686 O O . LEU A 1 85 ? -4.585 -16.095 -4.361 1.00 62.25 85 LEU A O 1
ATOM 690 N N . ARG A 1 86 ? -3.499 -17.090 -6.066 1.00 64.81 86 ARG A N 1
ATOM 691 C CA . ARG A 1 86 ? -3.036 -18.270 -5.323 1.00 64.81 86 ARG A CA 1
ATOM 692 C C . ARG A 1 86 ? -1.816 -17.901 -4.481 1.00 64.81 86 ARG A C 1
ATOM 694 O O . ARG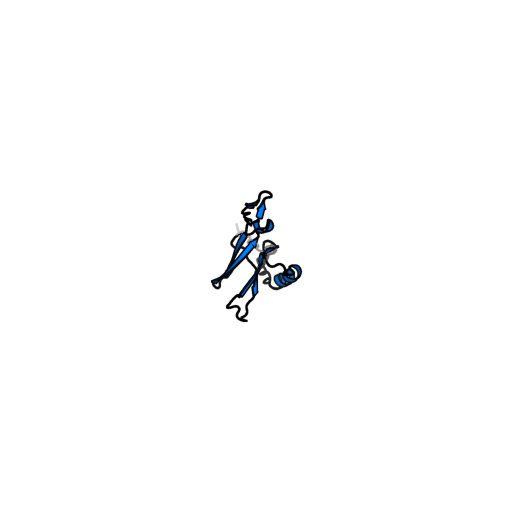 A 1 86 ? -0.678 -17.936 -4.938 1.00 64.81 86 ARG A O 1
ATOM 701 N N . ARG A 1 87 ? -2.090 -17.457 -3.253 1.00 65.19 87 ARG A N 1
ATOM 702 C CA . ARG A 1 87 ? -1.099 -16.938 -2.289 1.00 65.19 87 ARG A CA 1
ATOM 703 C C . ARG A 1 87 ? 0.008 -17.945 -1.958 1.00 65.19 87 ARG A C 1
ATOM 705 O O . ARG A 1 87 ? 1.113 -17.537 -1.623 1.00 65.19 87 ARG A O 1
ATOM 712 N N . ASP A 1 88 ? -0.299 -19.234 -2.064 1.00 65.69 88 ASP A N 1
ATOM 713 C CA . ASP A 1 88 ? 0.621 -20.359 -1.900 1.00 65.69 88 ASP A CA 1
ATOM 714 C C . ASP A 1 88 ? 1.759 -20.339 -2.927 1.00 65.69 88 ASP A C 1
ATOM 716 O O . ASP A 1 88 ? 2.914 -20.495 -2.548 1.00 65.69 88 ASP A O 1
ATOM 720 N N . GLU A 1 89 ? 1.464 -20.068 -4.198 1.00 64.12 89 GLU A N 1
ATOM 721 C CA . GLU A 1 89 ? 2.482 -20.078 -5.259 1.00 64.12 89 GLU A CA 1
ATOM 722 C C . GLU A 1 89 ? 3.349 -18.812 -5.252 1.00 64.12 89 GLU A C 1
ATOM 724 O O . GLU A 1 89 ? 4.531 -18.858 -5.587 1.00 64.12 89 GLU A O 1
ATOM 729 N N . PHE A 1 90 ? 2.797 -17.672 -4.826 1.00 65.12 90 PHE A N 1
ATOM 730 C CA . PHE A 1 90 ? 3.576 -16.435 -4.760 1.00 65.12 90 PHE A CA 1
ATOM 731 C C . PHE A 1 90 ? 4.600 -16.446 -3.622 1.00 65.12 90 PHE A C 1
ATOM 733 O O . PHE A 1 90 ? 5.681 -15.887 -3.783 1.00 65.12 90 PHE A O 1
ATOM 740 N N . ALA A 1 91 ? 4.299 -17.075 -2.482 1.00 69.94 91 ALA A N 1
ATOM 741 C CA . ALA A 1 91 ? 5.238 -17.143 -1.359 1.00 69.94 91 ALA A CA 1
ATOM 742 C C . ALA A 1 91 ? 6.595 -17.745 -1.772 1.00 69.94 91 ALA A C 1
ATOM 744 O O . ALA A 1 91 ? 7.642 -17.323 -1.278 1.00 69.94 91 ALA A O 1
ATOM 745 N N . ASP A 1 92 ? 6.583 -18.687 -2.716 1.00 68.75 92 ASP A N 1
ATOM 746 C CA . ASP A 1 92 ? 7.799 -19.283 -3.260 1.00 68.75 92 ASP A CA 1
ATOM 747 C C . ASP A 1 92 ? 8.557 -18.325 -4.196 1.00 68.75 92 ASP A C 1
ATOM 749 O O . ASP A 1 92 ? 9.780 -18.236 -4.099 1.00 68.75 92 ASP A O 1
ATOM 753 N N . ILE A 1 93 ? 7.849 -17.533 -5.012 1.00 67.69 93 ILE A N 1
ATOM 754 C CA . ILE A 1 93 ? 8.450 -16.488 -5.866 1.00 67.69 93 ILE A CA 1
ATOM 755 C C . ILE A 1 93 ? 9.060 -15.366 -5.013 1.00 67.69 93 ILE A C 1
ATOM 757 O O . ILE A 1 93 ? 10.183 -14.938 -5.267 1.00 67.69 93 ILE A O 1
ATOM 761 N N . SER A 1 94 ? 8.358 -14.904 -3.973 1.00 72.12 94 SER A N 1
ATOM 762 C CA . SER A 1 94 ? 8.883 -13.892 -3.041 1.00 72.12 94 SER A CA 1
ATOM 763 C C . SER A 1 94 ? 10.176 -14.378 -2.381 1.00 72.12 94 SER A C 1
ATOM 765 O O . SER A 1 94 ? 11.166 -13.651 -2.351 1.00 72.12 94 SER A O 1
ATOM 767 N N . ARG A 1 95 ? 10.230 -15.648 -1.948 1.00 76.62 95 ARG A N 1
ATOM 768 C CA . ARG A 1 95 ? 11.443 -16.248 -1.368 1.00 76.62 95 ARG A CA 1
ATOM 769 C C . ARG A 1 95 ? 12.624 -16.275 -2.346 1.00 76.62 95 ARG A C 1
ATOM 771 O O . ARG A 1 95 ? 13.761 -16.137 -1.907 1.00 76.62 95 ARG A O 1
ATOM 778 N N . GLU A 1 96 ? 12.372 -16.446 -3.641 1.00 72.19 96 GLU A N 1
ATOM 779 C CA . GLU A 1 96 ? 13.405 -16.418 -4.686 1.00 72.19 96 GLU A CA 1
ATOM 780 C C . GLU A 1 96 ? 13.934 -15.000 -4.957 1.00 72.19 96 GLU A C 1
ATOM 782 O O . GLU A 1 96 ? 15.117 -14.820 -5.240 1.00 72.19 96 GLU A O 1
ATOM 787 N N . LEU A 1 97 ? 13.073 -13.989 -4.828 1.00 73.88 97 LEU A N 1
ATOM 788 C CA . LEU A 1 97 ? 13.424 -12.586 -5.052 1.00 73.88 97 LEU A CA 1
ATOM 789 C C . LEU A 1 97 ? 14.128 -11.927 -3.858 1.00 73.88 97 LEU A C 1
ATOM 791 O O . LEU A 1 97 ? 14.648 -10.818 -4.006 1.00 73.88 97 LEU A O 1
ATOM 795 N N . GLN A 1 98 ? 14.180 -12.584 -2.694 1.00 75.94 98 GLN A N 1
ATOM 796 C CA . GLN A 1 98 ? 14.903 -12.053 -1.541 1.00 75.94 98 GLN A CA 1
ATOM 797 C C . GLN A 1 98 ? 16.393 -11.890 -1.882 1.00 75.94 98 GLN A C 1
ATOM 799 O O . GLN A 1 98 ? 17.056 -12.869 -2.247 1.00 75.94 98 GLN A O 1
ATOM 804 N N . PRO A 1 99 ? 16.966 -10.678 -1.744 1.00 57.62 99 PRO A N 1
ATOM 805 C CA . PRO A 1 99 ? 18.401 -10.508 -1.880 1.00 57.62 99 PRO A CA 1
ATOM 806 C C . PRO A 1 99 ? 19.089 -11.390 -0.840 1.00 57.62 99 PRO A C 1
ATOM 808 O O . PRO A 1 99 ? 18.680 -11.436 0.323 1.00 57.62 99 PRO A O 1
ATOM 811 N N . ALA A 1 100 ? 20.121 -12.120 -1.275 1.00 60.94 100 ALA A N 1
ATOM 812 C CA . ALA A 1 100 ? 20.876 -13.003 -0.397 1.00 60.94 100 ALA A CA 1
ATOM 813 C C . ALA A 1 100 ? 21.258 -12.236 0.879 1.00 60.94 100 ALA A C 1
ATOM 815 O O . ALA A 1 100 ? 21.761 -11.113 0.752 1.00 60.94 100 ALA A O 1
ATOM 816 N N . PRO A 1 101 ? 21.033 -12.804 2.082 1.00 56.62 101 PRO A N 1
ATOM 817 C CA . PRO A 1 101 ? 21.346 -12.111 3.319 1.00 56.62 101 PRO A CA 1
ATOM 818 C C . PRO A 1 101 ? 2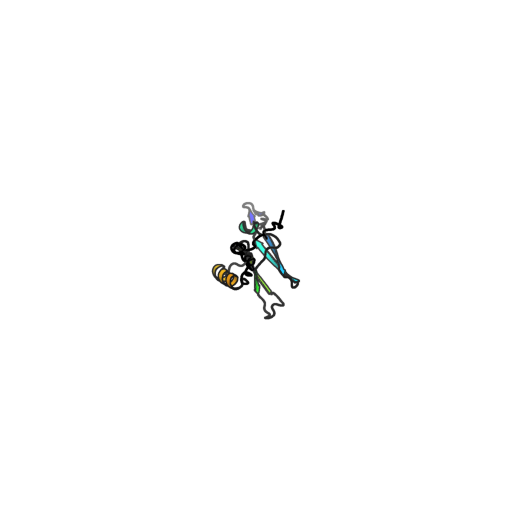2.802 -11.674 3.242 1.00 56.62 101 PRO A C 1
ATOM 820 O O . PRO A 1 101 ? 23.690 -12.503 3.000 1.00 56.62 101 PRO A O 1
ATOM 823 N N . GLU A 1 102 ? 23.027 -10.364 3.361 1.00 54.62 102 GLU A N 1
ATOM 824 C CA . GLU A 1 102 ? 24.363 -9.795 3.391 1.00 54.62 102 GLU A CA 1
ATOM 825 C C . GLU A 1 102 ? 25.084 -10.505 4.527 1.00 54.62 102 GLU A C 1
ATOM 827 O O . GLU A 1 102 ? 24.747 -10.328 5.696 1.00 54.62 102 GLU A O 1
ATOM 832 N N . ARG A 1 103 ? 25.985 -11.429 4.166 1.00 54.00 103 ARG A N 1
ATOM 833 C CA . ARG A 1 103 ? 26.727 -12.228 5.135 1.00 54.00 103 ARG A CA 1
ATOM 834 C C . ARG A 1 103 ? 27.390 -11.228 6.058 1.00 54.00 103 ARG A C 1
ATOM 836 O O . ARG A 1 103 ? 28.327 -10.551 5.626 1.00 54.00 103 ARG A O 1
ATOM 843 N N . GLU A 1 104 ? 26.887 -11.132 7.289 1.00 54.12 104 GLU A N 1
ATOM 844 C CA . GLU A 1 104 ? 27.531 -10.390 8.358 1.00 54.12 104 GLU A CA 1
ATOM 845 C C . GLU A 1 104 ? 29.002 -10.765 8.291 1.00 54.12 104 GLU A C 1
ATOM 847 O O . GLU A 1 104 ? 29.378 -11.932 8.435 1.00 54.12 104 GLU A O 1
ATOM 852 N N . ARG A 1 105 ? 29.832 -9.784 7.933 1.00 53.28 105 ARG A N 1
ATOM 853 C CA . ARG A 1 105 ? 31.275 -9.954 7.905 1.00 53.28 105 ARG A CA 1
ATOM 854 C C . ARG A 1 105 ? 31.652 -10.345 9.322 1.00 53.28 105 ARG A C 1
ATOM 856 O O . ARG A 1 105 ? 31.670 -9.484 10.199 1.00 53.28 105 ARG A O 1
ATOM 863 N N . GLU A 1 106 ? 31.899 -11.638 9.532 1.00 53.53 106 GLU A N 1
ATOM 864 C CA . GLU A 1 106 ? 32.334 -12.175 10.814 1.00 53.53 106 GLU A CA 1
ATOM 865 C C . GLU A 1 106 ? 33.417 -11.245 11.372 1.00 53.53 106 GLU A C 1
ATOM 867 O O . GLU A 1 106 ? 34.400 -10.957 10.667 1.00 53.53 106 GLU A O 1
ATOM 872 N N . PRO A 1 107 ? 33.271 -10.740 12.609 1.00 51.50 107 PRO A N 1
ATOM 873 C CA . PRO A 1 107 ? 34.326 -9.960 13.215 1.00 51.50 107 PRO A CA 1
ATOM 874 C C . PRO A 1 107 ? 35.537 -10.881 13.293 1.00 51.50 107 PRO A C 1
ATOM 876 O O . PRO A 1 107 ? 35.509 -11.901 13.983 1.00 51.50 107 PRO A O 1
ATOM 879 N N . ARG A 1 108 ? 36.581 -10.545 12.522 1.00 55.16 108 ARG A N 1
ATOM 880 C CA . ARG A 1 108 ? 37.842 -11.287 12.441 1.00 55.16 108 ARG A CA 1
ATOM 881 C C . ARG A 1 108 ? 38.299 -11.604 13.860 1.00 55.16 108 ARG A C 1
ATOM 883 O O . ARG A 1 108 ? 38.819 -10.731 14.553 1.00 55.16 108 ARG A O 1
ATOM 890 N N . ARG A 1 109 ? 38.071 -12.848 14.296 1.00 55.06 109 ARG A N 1
ATOM 891 C CA . ARG A 1 109 ? 38.470 -13.348 15.611 1.00 55.06 109 ARG A CA 1
ATOM 892 C C . ARG A 1 109 ? 39.965 -13.098 15.752 1.00 55.06 109 ARG A C 1
ATOM 894 O O . ARG A 1 109 ? 40.777 -13.730 15.076 1.00 55.06 109 ARG A O 1
ATOM 901 N N . GLY A 1 110 ? 40.305 -12.129 16.598 1.00 52.25 110 GLY A N 1
ATOM 902 C CA . GLY A 1 110 ? 41.675 -11.760 16.910 1.00 52.25 110 GLY A CA 1
ATOM 903 C C . GLY A 1 110 ? 42.467 -13.004 17.285 1.00 52.25 110 GLY A C 1
ATOM 904 O O . GLY A 1 110 ? 42.081 -13.771 18.169 1.00 52.25 110 GLY A O 1
ATOM 905 N N . LYS A 1 111 ? 43.561 -13.215 16.559 1.00 46.94 111 LYS A N 1
ATOM 906 C CA . LYS A 1 111 ? 44.509 -14.306 16.752 1.00 46.94 111 LYS A CA 1
ATOM 907 C C . LYS A 1 111 ? 45.008 -14.240 18.199 1.00 46.94 111 LYS A C 1
ATOM 909 O O . LYS A 1 111 ? 45.734 -13.319 18.565 1.00 46.94 111 LYS A O 1
ATOM 914 N N . ARG A 1 112 ? 44.563 -15.175 19.045 1.00 47.88 112 ARG A N 1
ATOM 915 C CA . ARG A 1 112 ? 45.084 -15.341 20.407 1.00 47.88 112 ARG A CA 1
ATOM 916 C C . ARG A 1 112 ? 46.569 -15.678 20.289 1.00 47.88 112 ARG A C 1
ATOM 918 O O . ARG A 1 112 ? 46.912 -16.782 19.879 1.00 47.88 112 ARG A O 1
ATOM 925 N N . TYR A 1 113 ? 47.430 -14.724 20.627 1.00 44.19 113 TYR A N 1
ATOM 926 C CA . TYR A 1 113 ? 48.846 -14.985 20.849 1.00 44.19 113 TYR A CA 1
ATOM 927 C C . TYR A 1 113 ? 48.974 -16.006 21.984 1.00 44.19 113 TYR A C 1
ATOM 929 O O . TYR A 1 113 ? 48.556 -15.755 23.116 1.00 44.19 113 TYR A O 1
ATOM 937 N N . SER A 1 114 ? 49.521 -17.175 21.661 1.00 49.03 114 SER A N 1
ATOM 938 C CA . SER A 1 114 ? 49.936 -18.188 22.622 1.00 49.03 114 SER A CA 1
ATOM 939 C C . SER A 1 114 ? 51.032 -17.598 23.506 1.00 49.03 114 SER A C 1
ATOM 941 O O . SER A 1 114 ? 52.155 -17.357 23.069 1.00 49.03 114 SER A O 1
ATOM 943 N N . LYS A 1 115 ? 50.684 -17.322 24.762 1.00 48.53 115 LYS A N 1
ATOM 944 C CA . LYS A 1 115 ? 51.614 -16.881 25.798 1.00 48.53 115 LYS A CA 1
ATOM 945 C C . LYS A 1 115 ? 52.405 -18.097 26.278 1.00 48.53 115 LYS A C 1
ATOM 947 O O . LYS A 1 115 ? 52.010 -18.769 27.222 1.00 48.53 115 LYS A O 1
ATOM 952 N N . GLY A 1 116 ? 53.496 -18.390 25.593 1.00 50.69 116 GLY A N 1
ATOM 953 C CA . GLY A 1 116 ? 54.423 -19.451 25.951 1.00 50.69 116 GLY A CA 1
ATOM 954 C C . GLY A 1 116 ? 55.603 -19.363 25.013 1.00 50.69 116 GLY A C 1
ATOM 955 O O . GLY A 1 116 ? 55.530 -19.963 23.959 1.00 50.69 116 GLY A O 1
ATOM 956 N N . ASP A 1 117 ? 56.551 -18.480 25.344 1.00 51.91 117 ASP A N 1
ATOM 957 C CA . ASP A 1 117 ? 57.964 -18.477 24.919 1.00 51.91 117 ASP A CA 1
ATOM 958 C C . ASP A 1 117 ? 58.583 -17.102 25.227 1.00 51.91 117 ASP A C 1
ATOM 960 O O . ASP A 1 117 ? 58.923 -16.309 24.357 1.00 51.91 117 ASP A O 1
ATOM 964 N N . ALA A 1 118 ? 58.700 -16.779 26.517 1.00 48.97 118 ALA A N 1
ATOM 965 C CA . ALA A 1 118 ? 59.527 -15.663 26.982 1.00 48.97 118 ALA A CA 1
ATOM 966 C C . ALA A 1 118 ? 60.203 -16.032 28.308 1.00 48.97 118 ALA A C 1
ATOM 968 O O . ALA A 1 118 ? 60.144 -15.309 29.297 1.00 48.97 118 ALA A O 1
ATOM 969 N N . ALA A 1 119 ? 60.834 -17.205 28.332 1.00 53.41 119 ALA A N 1
ATOM 970 C CA . ALA A 1 119 ? 61.764 -17.608 29.375 1.00 53.41 119 ALA A CA 1
ATOM 971 C C . ALA A 1 119 ? 63.172 -17.652 28.777 1.00 53.41 119 ALA A C 1
ATOM 973 O O . ALA A 1 119 ? 63.672 -18.728 28.464 1.00 53.41 119 ALA A O 1
ATOM 974 N N . ARG A 1 120 ? 63.799 -16.484 28.573 1.00 52.56 120 ARG A N 1
ATOM 975 C CA . ARG A 1 120 ? 65.262 -16.348 28.417 1.00 52.56 120 ARG A CA 1
ATOM 976 C C . ARG A 1 120 ? 65.693 -14.880 28.355 1.00 52.56 120 ARG A C 1
ATOM 978 O O . ARG A 1 120 ? 66.090 -14.383 27.312 1.00 52.56 120 ARG A O 1
ATOM 985 N N . THR A 1 121 ? 65.737 -14.230 29.515 1.00 52.75 121 THR A N 1
ATOM 986 C CA . THR A 1 121 ? 66.698 -13.137 29.720 1.00 52.75 121 THR A CA 1
ATOM 987 C C . THR A 1 121 ? 67.329 -13.305 31.092 1.00 52.75 121 THR A C 1
ATOM 989 O O . THR A 1 121 ? 66.722 -13.047 32.129 1.00 52.75 121 THR A O 1
ATOM 992 N N . ARG A 1 122 ? 68.550 -13.847 31.076 1.00 47.75 122 ARG A N 1
ATOM 993 C CA . ARG A 1 122 ? 69.435 -13.997 32.232 1.00 47.75 122 ARG A CA 1
ATOM 994 C C . ARG A 1 122 ? 69.763 -12.602 32.771 1.00 47.75 122 ARG A C 1
ATOM 996 O O . ARG A 1 122 ? 70.246 -11.764 32.017 1.00 47.75 122 ARG A O 1
ATOM 1003 N N . LYS A 1 123 ? 69.512 -12.360 34.061 1.00 52.19 123 LYS A N 1
ATOM 1004 C CA . LYS A 1 123 ? 70.045 -11.183 34.759 1.00 52.19 123 LYS A CA 1
ATOM 1005 C C . LYS A 1 123 ? 71.577 -11.301 34.856 1.00 52.19 123 LYS A C 1
ATOM 1007 O O . LYS A 1 123 ? 72.055 -12.391 35.182 1.00 52.19 123 LYS A O 1
ATOM 1012 N N . PRO A 1 124 ? 72.339 -10.228 34.592 1.00 47.84 124 PRO A N 1
ATOM 1013 C CA . PRO A 1 124 ? 73.781 -10.212 34.796 1.00 47.84 124 P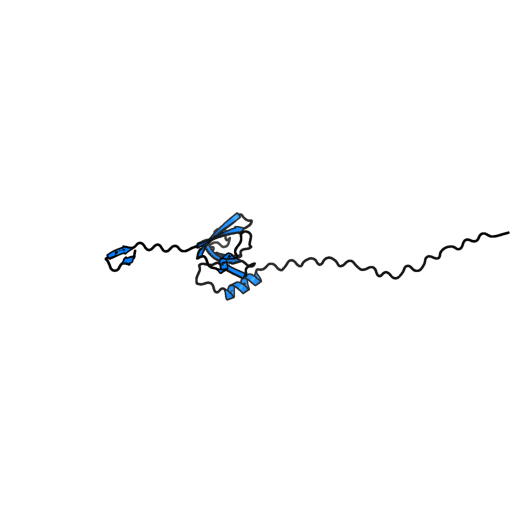RO A CA 1
ATOM 1014 C C . PRO A 1 124 ? 74.104 -10.223 36.296 1.00 47.84 124 PRO A C 1
ATOM 1016 O O . PRO A 1 124 ? 73.464 -9.541 37.095 1.00 47.84 124 PRO A O 1
ATOM 1019 N N . ARG A 1 125 ? 75.083 -11.049 36.666 1.00 43.09 125 ARG A N 1
ATOM 1020 C CA . ARG A 1 125 ? 75.624 -11.181 38.017 1.00 43.09 125 ARG A CA 1
ATOM 1021 C C . ARG A 1 125 ? 76.772 -10.182 38.147 1.00 43.09 125 ARG A C 1
ATOM 1023 O O . ARG A 1 125 ? 77.831 -10.417 37.579 1.00 43.09 125 ARG A O 1
ATOM 1030 N N . THR A 1 126 ? 76.550 -9.087 38.865 1.00 47.50 126 THR A N 1
ATOM 1031 C CA . THR A 1 126 ? 77.624 -8.177 39.273 1.00 47.50 126 THR A CA 1
ATOM 1032 C C . THR A 1 126 ? 78.065 -8.566 40.677 1.00 47.50 126 THR A C 1
ATOM 1034 O O . THR A 1 126 ? 77.281 -8.527 41.625 1.00 47.50 126 THR A O 1
ATOM 1037 N N . THR A 1 127 ? 79.317 -8.972 40.813 1.00 51.25 127 THR A N 1
ATOM 1038 C CA . THR A 1 127 ? 80.066 -8.840 42.062 1.00 51.25 127 THR A CA 1
ATOM 1039 C C . THR A 1 127 ? 81.454 -8.410 41.622 1.00 51.25 127 THR A C 1
ATOM 1041 O O . THR A 1 127 ? 82.144 -9.177 40.955 1.00 51.25 127 THR A O 1
ATOM 1044 N N . GLU A 1 128 ? 81.762 -7.140 41.872 1.00 44.09 128 GLU A N 1
ATOM 1045 C CA . GLU A 1 128 ? 83.098 -6.571 41.722 1.00 44.09 128 GLU A CA 1
ATOM 1046 C C . GLU A 1 128 ? 84.087 -7.323 42.625 1.00 44.09 128 GLU A C 1
ATOM 1048 O O . GLU A 1 128 ? 83.720 -7.844 43.681 1.00 44.09 128 GLU A O 1
ATOM 1053 N N . GLU A 1 129 ? 85.327 -7.423 42.160 1.00 45.19 129 GLU A N 1
ATOM 1054 C CA . GLU A 1 129 ? 86.447 -8.037 42.868 1.00 45.19 129 GLU A CA 1
ATOM 1055 C C . GLU A 1 129 ? 86.962 -7.151 44.017 1.00 45.19 129 GLU A C 1
ATOM 1057 O O . GLU A 1 129 ? 87.052 -5.939 43.848 1.00 45.19 129 GLU A O 1
ATOM 1062 N N . ASN A 1 130 ? 87.416 -7.822 45.091 1.00 39.62 130 ASN A N 1
ATOM 1063 C CA . ASN A 1 130 ? 88.486 -7.460 46.047 1.00 39.62 130 ASN A CA 1
ATOM 1064 C C . ASN A 1 130 ? 88.322 -6.176 46.896 1.00 39.62 130 ASN A C 1
ATOM 1066 O O . ASN A 1 130 ? 87.985 -5.111 46.399 1.00 39.62 130 ASN A O 1
ATOM 1070 N N . TRP A 1 131 ? 88.586 -6.172 48.207 1.00 40.53 131 TRP A N 1
ATOM 1071 C CA . TRP A 1 131 ? 89.630 -6.835 49.005 1.00 40.53 131 TRP A CA 1
ATOM 1072 C C . TRP A 1 131 ? 89.132 -7.178 50.414 1.00 40.53 131 TRP A C 1
ATOM 1074 O O . TRP A 1 131 ? 88.262 -6.434 50.922 1.00 40.53 131 TRP A O 1
#

Radius of gyration: 34.18 Å; chains: 1; bounding box: 135×29×70 Å

Secondary structure (DSSP, 8-state):
-EE-TTS-EE-------EEEEEEE-TTS-EEEEEEE--SGGGG--TT---EEEEE-SSTT-SS--EEEEEEEGGGTEEEE--TT--HHHHHHHHHHHSPPP--------------------PPP-------

Foldseek 3Di:
DDAPPVRDDDDDDDDFDKDWDWDDDPVGDIDIDIDGDDPLCPVDDPPFDKDWDFDDPDPVVPDTPDTAWIAGPVSRDIDGPHPDDPPVVVVVVVVVPDDDPPPPPPPPPPDPDDPPDDPDDDDDDDDDDDD